Protein AF-H8ZW52-F1 (afdb_monomer_lite)

Sequence (91 aa):
NVGNEWAKGVLNDVENLTEARVDEVLNEFLRDFEKGCLEAKGWPRLLAAYTVSKAAMNGYTRILAKKNPAFRVNSVCPGYVRTDITIGQGF

Organism: NCBI:txid306401

InterPro domains:
  IPR002347 Short-chain dehydrogenase/reductase SDR [PF13561] (43-86)
  IPR002347 Short-chain dehydrogenase/reductase SDR [PR00081] (50-69)
  IPR002347 Short-chain dehydrogenase/reductase SDR [PR00081] (69-86)
  IPR036291 NAD(P)-binding domain superfamily [SSF51735] (41-89)

Radius of gyration: 14.79 Å; chains: 1; bounding box: 29×36×34 Å

Structure (mmCIF, N/CA/C/O backbone):
data_AF-H8ZW52-F1
#
_entry.id   AF-H8ZW52-F1
#
loop_
_atom_site.group_PDB
_atom_site.id
_atom_site.type_symbol
_atom_site.label_atom_id
_atom_site.label_alt_id
_atom_site.label_comp_id
_atom_site.label_asym_id
_atom_site.label_entity_id
_atom_site.label_seq_id
_atom_site.pdbx_PDB_ins_code
_atom_site.Cartn_x
_atom_site.Cartn_y
_atom_site.Cartn_z
_atom_site.occupancy
_atom_site.B_iso_or_equiv
_atom_site.auth_seq_id
_atom_site.auth_comp_id
_atom_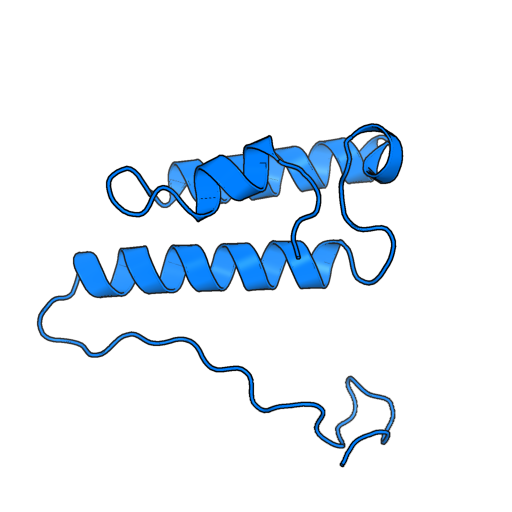site.auth_asym_id
_atom_site.auth_atom_id
_atom_site.pdbx_PDB_model_num
ATOM 1 N N . ASN A 1 1 ? 9.075 -1.883 1.219 1.00 70.12 1 ASN A N 1
ATOM 2 C CA . ASN A 1 1 ? 9.985 -1.519 0.113 1.00 70.12 1 ASN A CA 1
ATOM 3 C C . ASN A 1 1 ? 9.561 -0.224 -0.599 1.00 70.12 1 ASN A C 1
ATOM 5 O O . ASN A 1 1 ? 9.812 -0.081 -1.782 1.00 70.12 1 ASN A O 1
ATOM 9 N N . VAL A 1 2 ? 8.913 0.727 0.098 1.00 87.38 2 VAL A N 1
ATOM 10 C CA . VAL A 1 2 ? 8.311 1.931 -0.525 1.00 87.38 2 VAL A CA 1
ATOM 11 C C . VAL A 1 2 ? 9.357 2.943 -1.012 1.00 87.38 2 VAL A C 1
ATOM 13 O O . VAL A 1 2 ? 9.040 3.752 -1.870 1.00 87.38 2 VAL A O 1
ATOM 16 N N . GLY A 1 3 ? 10.602 2.880 -0.529 1.00 89.62 3 GLY A N 1
ATOM 17 C CA . GLY A 1 3 ? 11.704 3.752 -0.959 1.00 89.62 3 GLY A CA 1
ATOM 18 C C . GLY A 1 3 ? 11.591 5.189 -0.444 1.00 89.62 3 GLY A C 1
ATOM 19 O O . GLY A 1 3 ? 12.523 5.692 0.171 1.00 89.62 3 GLY A O 1
ATOM 20 N N . ASN A 1 4 ? 10.431 5.823 -0.625 1.00 97.12 4 ASN A N 1
ATOM 21 C CA . ASN A 1 4 ? 10.162 7.177 -0.171 1.00 97.12 4 ASN A CA 1
ATOM 22 C C . ASN A 1 4 ? 10.008 7.186 1.361 1.00 97.12 4 ASN A C 1
ATOM 24 O O . ASN A 1 4 ? 9.087 6.574 1.911 1.00 97.12 4 ASN A O 1
ATOM 28 N N . GLU A 1 5 ? 10.936 7.849 2.058 1.00 97.12 5 GLU A N 1
ATOM 29 C CA . GLU A 1 5 ? 11.014 7.804 3.524 1.00 97.12 5 GLU A CA 1
ATOM 30 C C . GLU A 1 5 ? 9.839 8.515 4.208 1.00 97.12 5 GLU A C 1
ATOM 32 O O . GLU A 1 5 ? 9.381 8.048 5.250 1.00 97.12 5 GLU A O 1
ATOM 37 N N . TRP A 1 6 ? 9.280 9.570 3.602 1.00 98.00 6 TRP A N 1
ATOM 38 C CA . TRP A 1 6 ? 8.058 10.202 4.111 1.00 98.00 6 TRP A CA 1
ATOM 39 C C . TRP A 1 6 ? 6.875 9.229 4.059 1.00 98.00 6 TRP A C 1
ATOM 41 O O . TRP A 1 6 ? 6.257 8.955 5.087 1.00 98.00 6 TRP A O 1
ATOM 51 N N . ALA A 1 7 ? 6.614 8.630 2.895 1.00 97.88 7 ALA A N 1
ATOM 52 C CA . ALA A 1 7 ? 5.526 7.674 2.711 1.00 97.88 7 ALA A CA 1
ATOM 53 C C . ALA A 1 7 ? 5.683 6.454 3.630 1.00 97.88 7 ALA A C 1
ATOM 55 O O . ALA A 1 7 ? 4.722 5.972 4.228 1.00 97.88 7 ALA A O 1
ATOM 56 N N . LYS A 1 8 ? 6.916 5.967 3.794 1.00 97.06 8 LYS A N 1
ATOM 57 C CA . LYS A 1 8 ? 7.247 4.888 4.730 1.00 97.06 8 LYS A CA 1
ATOM 58 C C . LYS A 1 8 ? 6.993 5.290 6.184 1.00 97.06 8 LYS A C 1
ATOM 60 O O . LYS A 1 8 ? 6.490 4.461 6.938 1.00 97.06 8 LYS A O 1
ATOM 65 N N . GLY A 1 9 ? 7.311 6.526 6.569 1.00 97.25 9 GLY A N 1
ATOM 66 C CA . GLY A 1 9 ? 6.988 7.079 7.884 1.00 97.25 9 GLY A CA 1
ATOM 67 C C . GLY A 1 9 ? 5.482 7.100 8.132 1.00 97.25 9 GLY A C 1
ATOM 68 O O . GLY A 1 9 ? 5.024 6.552 9.130 1.00 97.25 9 GLY A O 1
ATOM 69 N N . VAL A 1 10 ? 4.707 7.628 7.179 1.00 97.81 10 VAL A N 1
ATOM 70 C CA . VAL A 1 10 ? 3.238 7.672 7.260 1.00 97.8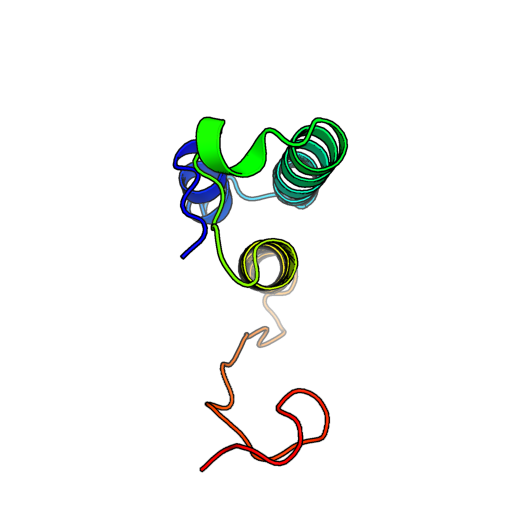1 10 VAL A CA 1
ATOM 71 C C . VAL A 1 10 ? 2.642 6.269 7.408 1.00 97.81 10 VAL A C 1
ATOM 73 O O . VAL A 1 10 ? 1.870 6.031 8.330 1.00 97.81 10 VAL A O 1
ATOM 76 N N . LEU A 1 11 ? 3.018 5.316 6.547 1.00 97.06 11 LEU A N 1
ATOM 77 C CA . LEU A 1 11 ? 2.423 3.970 6.530 1.00 97.06 11 LEU A CA 1
ATOM 78 C C . LEU A 1 11 ? 2.848 3.071 7.711 1.00 97.06 11 LEU A C 1
ATOM 80 O O . LEU A 1 11 ? 2.201 2.048 7.965 1.00 97.06 11 LEU A O 1
ATOM 84 N N . ASN A 1 12 ? 3.937 3.410 8.410 1.00 96.06 12 ASN A N 1
ATOM 85 C CA . ASN A 1 12 ? 4.416 2.683 9.593 1.00 96.06 12 ASN A CA 1
ATOM 86 C C . ASN A 1 12 ? 3.950 3.293 10.922 1.00 96.06 12 ASN A C 1
ATOM 88 O O . ASN A 1 12 ? 4.083 2.639 11.955 1.00 96.06 12 ASN A O 1
ATOM 92 N N . ASP A 1 13 ? 3.401 4.505 10.913 1.00 96.69 13 ASP A N 1
ATOM 93 C CA . ASP A 1 13 ? 2.875 5.189 12.095 1.00 96.69 13 ASP A CA 1
ATOM 94 C C . ASP A 1 13 ? 1.498 4.628 12.484 1.00 96.69 13 ASP A C 1
ATOM 96 O O . ASP A 1 13 ? 0.461 5.244 12.253 1.00 96.69 13 ASP A O 1
ATOM 100 N N . VAL A 1 14 ? 1.492 3.407 13.032 1.00 91.94 14 VAL A N 1
ATOM 101 C CA . VAL A 1 14 ? 0.275 2.626 13.325 1.00 91.94 14 VAL A CA 1
ATOM 102 C C . VAL A 1 14 ? -0.708 3.382 14.222 1.00 91.94 14 VAL A C 1
ATOM 104 O O . VAL A 1 14 ? -1.918 3.273 14.022 1.00 91.94 14 VAL A O 1
ATOM 107 N N . GLU A 1 15 ? -0.211 4.156 15.186 1.00 94.19 15 GLU A N 1
ATOM 108 C CA . GLU A 1 15 ? -1.062 4.858 16.149 1.00 94.19 15 GLU A CA 1
ATOM 109 C C . GLU A 1 15 ? -1.879 5.976 15.503 1.00 94.19 15 GLU A C 1
ATOM 111 O O . GLU A 1 15 ? -3.071 6.115 15.800 1.00 94.19 15 GLU A O 1
ATOM 116 N N . ASN A 1 16 ? -1.266 6.712 14.571 1.00 96.44 16 ASN A N 1
ATOM 117 C CA . ASN A 1 16 ? -1.876 7.857 13.898 1.00 96.44 16 ASN A CA 1
ATOM 118 C C . ASN A 1 16 ? -2.282 7.554 12.446 1.00 96.44 16 ASN A C 1
ATOM 120 O O . ASN A 1 16 ? -2.519 8.481 11.665 1.00 96.44 16 ASN A O 1
ATOM 124 N N . LEU A 1 17 ? -2.317 6.280 12.047 1.00 97.81 17 LEU A N 1
ATOM 125 C CA . LEU A 1 17 ? -2.677 5.884 10.691 1.00 97.81 17 LEU A CA 1
ATOM 126 C C . LEU A 1 17 ? -4.189 6.030 10.473 1.00 97.81 17 LEU A C 1
ATOM 128 O O . LEU A 1 17 ? -5.002 5.479 11.216 1.00 97.81 17 LEU A O 1
ATOM 132 N N . THR A 1 18 ? -4.572 6.744 9.416 1.00 98.31 18 THR A N 1
ATOM 133 C CA . THR A 1 18 ? -5.968 6.953 9.006 1.00 98.31 18 THR A CA 1
ATOM 134 C C . THR A 1 18 ? -6.117 6.732 7.505 1.00 98.31 18 THR A C 1
ATOM 136 O O . THR A 1 18 ? -5.129 6.750 6.772 1.00 98.31 18 THR A O 1
ATOM 139 N N . GLU A 1 19 ? -7.351 6.534 7.035 1.00 98.31 19 GLU A N 1
ATOM 140 C CA . GLU A 1 19 ? -7.635 6.354 5.601 1.00 98.31 19 GLU A CA 1
ATOM 141 C C . GLU A 1 19 ? -7.160 7.570 4.798 1.00 98.31 19 GLU A C 1
ATOM 143 O O . GLU A 1 19 ? -6.424 7.410 3.834 1.00 98.31 19 GLU A O 1
ATOM 148 N N . ALA A 1 20 ? -7.429 8.781 5.295 1.00 98.56 20 ALA A N 1
ATOM 149 C CA . ALA A 1 20 ? -6.980 10.022 4.668 1.00 98.56 20 ALA A CA 1
ATOM 150 C C . ALA A 1 20 ? -5.448 10.119 4.528 1.00 98.56 20 ALA A C 1
ATOM 152 O O . ALA A 1 20 ? -4.961 10.611 3.516 1.00 98.56 20 ALA A O 1
ATOM 153 N N . ARG A 1 21 ? -4.673 9.627 5.507 1.00 98.31 21 ARG A N 1
ATOM 154 C CA . ARG A 1 21 ? -3.200 9.599 5.410 1.00 98.31 21 ARG A CA 1
ATOM 155 C C . ARG A 1 21 ? -2.701 8.551 4.415 1.00 98.31 21 ARG A C 1
ATOM 157 O O . ARG A 1 21 ? -1.664 8.748 3.789 1.00 98.31 21 ARG A O 1
ATOM 164 N N . VAL A 1 22 ? -3.420 7.439 4.258 1.00 98.50 2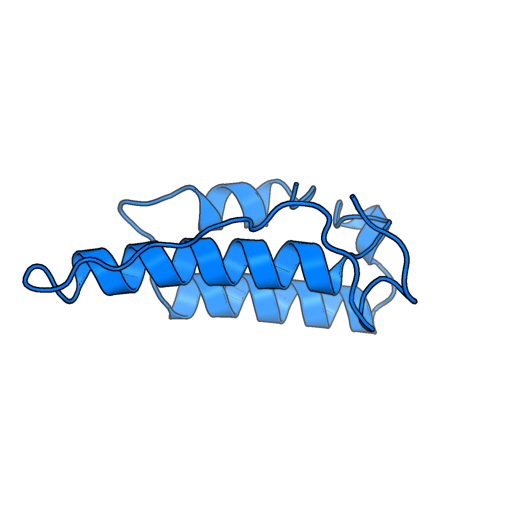2 VAL A N 1
ATOM 165 C CA . VAL A 1 22 ? -3.125 6.457 3.202 1.00 98.50 22 VAL A CA 1
ATOM 166 C C . VAL A 1 22 ? -3.414 7.066 1.827 1.00 98.50 22 VAL A C 1
ATOM 168 O O . VAL A 1 22 ? -2.573 6.961 0.934 1.00 98.50 22 VAL A O 1
ATOM 171 N N . ASP A 1 23 ? -4.543 7.758 1.677 1.00 98.69 23 ASP A N 1
ATOM 172 C CA . ASP A 1 23 ? -4.908 8.455 0.441 1.00 98.69 23 ASP A CA 1
ATOM 173 C C . ASP A 1 23 ? -3.920 9.575 0.103 1.00 98.69 23 ASP A C 1
ATOM 175 O O . ASP A 1 23 ? -3.560 9.746 -1.058 1.00 98.69 23 ASP A O 1
ATOM 179 N N . GLU A 1 24 ? -3.417 10.306 1.099 1.00 98.56 24 GLU A N 1
ATOM 180 C CA . GLU A 1 24 ? -2.371 11.318 0.916 1.00 98.56 24 GLU A CA 1
ATOM 181 C C . GLU A 1 24 ? -1.113 10.717 0.273 1.00 98.56 24 GLU A C 1
ATOM 183 O O . GLU A 1 24 ? -0.602 11.253 -0.710 1.00 98.56 24 GLU A O 1
ATOM 188 N N . VAL A 1 25 ? -0.653 9.561 0.763 1.00 98.44 25 VAL A N 1
ATOM 189 C CA . VAL A 1 25 ? 0.499 8.847 0.189 1.00 98.44 25 VAL A CA 1
ATOM 190 C C . VAL A 1 25 ? 0.229 8.411 -1.252 1.00 98.44 25 VAL A C 1
ATOM 192 O O . VAL A 1 25 ? 1.109 8.542 -2.105 1.00 98.44 25 VAL A O 1
ATOM 195 N N . LEU A 1 26 ? -0.970 7.898 -1.536 1.00 98.56 26 LEU A N 1
ATOM 196 C CA . LEU A 1 26 ? -1.353 7.462 -2.881 1.00 98.56 26 LEU A CA 1
ATOM 197 C C . LEU A 1 26 ? -1.439 8.640 -3.859 1.00 98.56 26 LEU A C 1
ATOM 199 O O . LEU A 1 26 ? -0.909 8.553 -4.965 1.00 98.56 26 LEU A O 1
ATOM 203 N N . ASN A 1 27 ? -2.048 9.747 -3.443 1.00 98.69 27 ASN A N 1
ATOM 204 C CA . ASN A 1 27 ? -2.180 10.953 -4.255 1.00 98.69 27 ASN A CA 1
ATOM 205 C C . ASN A 1 27 ? -0.820 11.604 -4.528 1.00 98.69 27 ASN A C 1
ATOM 207 O O . ASN A 1 27 ? -0.558 12.022 -5.656 1.00 98.69 27 ASN A O 1
ATOM 211 N N . GLU A 1 28 ? 0.069 11.649 -3.534 1.00 98.56 28 GLU A N 1
ATOM 212 C CA . GLU A 1 28 ? 1.432 12.153 -3.721 1.00 98.56 28 GLU A CA 1
ATOM 213 C C . GLU A 1 28 ? 2.215 11.281 -4.709 1.00 98.56 28 GLU A C 1
ATOM 215 O O . GLU A 1 28 ? 2.853 11.806 -5.623 1.00 98.56 28 GLU A O 1
ATOM 220 N N . PHE A 1 29 ? 2.110 9.953 -4.582 1.00 98.38 29 PHE A N 1
ATOM 221 C CA . PHE A 1 29 ? 2.715 9.023 -5.534 1.00 98.38 29 PHE A CA 1
ATOM 222 C C . PHE A 1 29 ? 2.203 9.251 -6.962 1.00 98.38 29 PHE A C 1
ATOM 224 O O . PHE A 1 29 ? 3.011 9.337 -7.884 1.00 98.38 29 PHE A O 1
ATOM 231 N N . LEU A 1 30 ? 0.884 9.365 -7.157 1.00 98.44 30 LEU A N 1
ATOM 232 C CA . LEU A 1 30 ? 0.289 9.600 -8.478 1.00 98.44 30 LEU A CA 1
ATOM 233 C C . LEU A 1 30 ? 0.746 10.936 -9.072 1.00 98.44 30 LEU A C 1
ATOM 235 O O . LEU A 1 30 ? 1.130 10.992 -10.237 1.00 98.44 30 LEU A O 1
ATOM 239 N N . ARG A 1 31 ? 0.804 11.991 -8.256 1.00 98.50 31 ARG A N 1
ATOM 240 C CA . ARG A 1 31 ? 1.299 13.305 -8.675 1.00 98.50 31 ARG A CA 1
ATOM 241 C C . ARG A 1 31 ? 2.761 13.260 -9.119 1.00 98.50 31 ARG A C 1
ATOM 243 O O . ARG A 1 31 ? 3.119 13.879 -10.120 1.00 98.50 31 ARG A O 1
ATOM 250 N N . ASP A 1 32 ? 3.614 12.567 -8.372 1.00 98.12 32 ASP A N 1
ATOM 251 C CA . ASP A 1 32 ? 5.027 12.412 -8.725 1.00 98.12 32 ASP A CA 1
ATOM 252 C C . ASP A 1 32 ? 5.217 11.477 -9.935 1.00 98.12 32 ASP A C 1
ATOM 254 O O . ASP A 1 32 ? 6.137 11.675 -10.734 1.00 98.12 32 ASP A O 1
ATOM 258 N N . PHE A 1 33 ? 4.326 10.495 -10.113 1.00 96.75 33 PHE A N 1
ATOM 259 C CA . PHE A 1 33 ? 4.275 9.630 -11.293 1.00 96.75 33 PHE A CA 1
ATOM 260 C C . PHE A 1 33 ? 3.943 10.431 -12.556 1.00 96.75 33 PHE A C 1
ATOM 262 O O . PHE A 1 33 ? 4.688 10.362 -13.532 1.00 96.75 33 PHE A O 1
ATOM 269 N N . GLU A 1 34 ? 2.884 11.242 -12.526 1.00 97.31 34 GLU A N 1
ATOM 270 C CA . GLU A 1 34 ? 2.470 12.106 -13.643 1.00 97.31 34 GLU A CA 1
ATOM 271 C C . GLU A 1 34 ? 3.548 13.126 -14.025 1.00 97.31 34 GLU A C 1
ATOM 273 O O . GLU A 1 34 ? 3.734 13.437 -15.201 1.00 97.31 34 GLU A O 1
ATOM 278 N N . LYS A 1 35 ? 4.307 13.618 -13.040 1.00 97.50 35 LYS A N 1
ATOM 279 C CA . LYS A 1 35 ? 5.439 14.532 -13.254 1.00 97.50 35 LYS A CA 1
ATOM 280 C C . LYS A 1 35 ? 6.723 13.832 -13.706 1.00 97.50 35 LYS A C 1
ATOM 282 O O . LYS A 1 35 ? 7.720 14.512 -13.945 1.00 97.50 35 LYS A O 1
ATOM 287 N N . GLY A 1 36 ? 6.737 12.500 -13.785 1.00 96.19 36 GLY A N 1
ATOM 288 C CA . GLY A 1 36 ? 7.913 11.720 -14.172 1.00 96.19 36 GLY A CA 1
ATOM 289 C C . GLY A 1 36 ? 9.083 11.820 -13.186 1.00 96.19 36 GLY A C 1
ATOM 290 O O . GLY A 1 36 ? 10.227 11.605 -13.576 1.00 96.19 36 GLY A O 1
ATOM 291 N N . CYS A 1 37 ? 8.833 12.159 -11.917 1.00 96.00 37 CYS A N 1
ATOM 292 C CA . CYS A 1 37 ? 9.882 12.455 -10.935 1.00 96.00 37 CYS A CA 1
ATOM 293 C C . CYS A 1 37 ? 10.028 11.394 -9.834 1.00 96.00 37 CYS A C 1
ATOM 295 O O . CYS A 1 37 ? 10.627 11.668 -8.793 1.00 96.00 37 CYS A O 1
ATOM 297 N N . LEU A 1 38 ? 9.536 10.171 -10.072 1.00 96.06 38 LEU A N 1
ATOM 298 C CA . LEU A 1 38 ? 9.534 9.091 -9.084 1.00 96.06 38 LEU A CA 1
ATOM 299 C C . LEU A 1 38 ? 10.903 8.844 -8.432 1.00 96.06 38 LEU A C 1
ATOM 301 O O . LEU A 1 38 ? 11.020 8.873 -7.208 1.00 96.06 38 LEU A O 1
ATOM 305 N N . GLU A 1 39 ? 11.940 8.626 -9.242 1.00 94.56 39 GLU A N 1
ATOM 306 C CA . GLU A 1 39 ? 13.285 8.313 -8.747 1.00 94.56 39 GLU A CA 1
ATOM 307 C C . GLU A 1 39 ? 13.886 9.476 -7.949 1.00 94.56 39 GLU A C 1
ATOM 309 O O . GLU A 1 39 ? 14.414 9.268 -6.858 1.00 94.56 39 GLU A O 1
ATOM 314 N N . ALA A 1 40 ? 13.739 10.706 -8.450 1.00 96.38 40 ALA A N 1
ATOM 315 C CA . ALA A 1 40 ? 14.212 11.914 -7.772 1.00 96.38 40 ALA A CA 1
ATOM 316 C C . ALA A 1 40 ? 13.521 12.132 -6.414 1.00 96.38 40 ALA A C 1
ATOM 318 O O . ALA A 1 40 ? 14.102 12.703 -5.495 1.00 96.38 40 ALA A O 1
ATOM 319 N N . LYS A 1 41 ? 12.282 11.651 -6.283 1.00 97.12 41 LYS A N 1
ATOM 320 C CA . LYS A 1 41 ? 11.470 11.681 -5.062 1.00 97.12 41 LYS A CA 1
ATOM 321 C C . LYS A 1 41 ? 11.641 10.432 -4.191 1.00 97.12 41 LYS A C 1
ATOM 323 O O . LYS A 1 41 ? 10.942 10.277 -3.192 1.00 97.12 41 LYS A O 1
ATOM 328 N N . GLY A 1 42 ? 12.564 9.540 -4.546 1.00 97.00 42 GLY A N 1
ATOM 329 C CA . GLY A 1 42 ? 12.885 8.341 -3.774 1.00 97.00 42 GLY A CA 1
ATOM 330 C C . GLY A 1 42 ? 11.850 7.218 -3.872 1.00 97.00 42 GLY A C 1
ATOM 331 O O . GLY A 1 42 ? 11.928 6.263 -3.105 1.00 97.00 42 GLY A O 1
ATOM 332 N N . TRP A 1 43 ? 10.885 7.289 -4.790 1.00 97.62 43 TRP A N 1
ATOM 333 C CA . TRP A 1 43 ? 9.944 6.192 -5.028 1.00 97.62 43 TRP A CA 1
ATOM 334 C C . TRP A 1 43 ? 10.646 4.969 -5.653 1.00 97.62 43 TRP A C 1
ATOM 336 O O . TRP A 1 43 ? 11.738 5.095 -6.219 1.00 97.62 43 TRP A O 1
ATOM 346 N N . PRO A 1 44 ? 10.055 3.758 -5.578 1.00 94.62 44 PRO A N 1
ATOM 347 C CA . PRO A 1 44 ? 10.691 2.552 -6.097 1.00 94.62 44 PRO A CA 1
ATOM 348 C C . PRO A 1 44 ? 10.875 2.627 -7.615 1.00 94.62 44 PRO A C 1
ATOM 350 O O . PRO A 1 44 ? 9.987 3.087 -8.327 1.00 94.62 44 PRO A O 1
ATOM 353 N N . ARG A 1 45 ? 12.004 2.120 -8.125 1.00 89.62 45 ARG A N 1
ATOM 354 C CA . ARG A 1 45 ? 12.295 2.107 -9.573 1.00 89.62 45 ARG A CA 1
ATOM 355 C C . ARG A 1 45 ? 11.527 1.024 -10.329 1.00 89.62 45 ARG A C 1
ATOM 357 O O . ARG A 1 45 ? 11.066 1.243 -11.440 1.00 89.62 45 ARG A O 1
ATOM 364 N N . LEU A 1 46 ? 11.403 -0.156 -9.725 1.00 91.62 46 LEU A N 1
ATOM 365 C CA . LEU A 1 46 ? 10.731 -1.313 -10.311 1.00 91.62 46 LEU A CA 1
ATOM 366 C C . LEU A 1 46 ? 9.410 -1.553 -9.596 1.00 91.62 46 LEU A C 1
ATOM 368 O O . LEU A 1 46 ? 9.350 -1.493 -8.368 1.00 91.62 46 LEU A O 1
ATOM 372 N N . LEU A 1 47 ? 8.363 -1.854 -10.371 1.00 94.31 47 LEU A N 1
ATOM 373 C CA . LEU A 1 47 ? 7.035 -2.179 -9.844 1.00 94.31 47 LEU A CA 1
ATOM 374 C C . LEU A 1 47 ? 6.527 -1.113 -8.850 1.00 94.31 47 LEU A C 1
ATOM 376 O O . LEU A 1 47 ? 5.949 -1.449 -7.816 1.00 94.31 47 LEU A O 1
ATOM 380 N N . ALA A 1 48 ? 6.773 0.171 -9.142 1.00 96.50 48 ALA A N 1
ATOM 381 C CA . ALA A 1 48 ? 6.531 1.284 -8.222 1.00 96.50 48 ALA A CA 1
ATOM 382 C C . ALA A 1 48 ? 5.077 1.325 -7.731 1.00 96.50 48 ALA A C 1
ATOM 384 O O . ALA A 1 48 ? 4.820 1.219 -6.532 1.00 96.50 48 ALA A O 1
ATOM 385 N N . ALA A 1 49 ? 4.126 1.359 -8.669 1.00 97.12 49 ALA A N 1
ATOM 386 C CA . ALA A 1 49 ? 2.698 1.384 -8.363 1.00 97.12 49 ALA A CA 1
ATOM 387 C C . ALA A 1 49 ? 2.243 0.129 -7.598 1.00 97.12 49 ALA A C 1
ATOM 389 O O . ALA A 1 49 ? 1.490 0.220 -6.628 1.00 97.12 49 ALA A O 1
ATOM 390 N N . TYR A 1 50 ? 2.745 -1.054 -7.972 1.00 97.31 50 TYR A N 1
ATOM 391 C CA . TYR A 1 50 ? 2.445 -2.295 -7.252 1.00 97.31 50 TYR A CA 1
ATOM 392 C C . TYR A 1 50 ? 2.970 -2.254 -5.808 1.00 97.31 50 TYR A C 1
ATOM 394 O O . TYR A 1 50 ? 2.262 -2.591 -4.864 1.00 97.31 50 TYR A O 1
ATOM 402 N N . THR A 1 51 ? 4.198 -1.779 -5.615 1.00 97.44 51 THR A N 1
ATOM 403 C CA . THR A 1 51 ? 4.834 -1.688 -4.297 1.00 97.44 51 THR A CA 1
ATOM 404 C C . THR A 1 51 ? 4.099 -0.711 -3.384 1.00 97.44 51 THR A C 1
ATOM 406 O O . THR A 1 51 ? 3.830 -1.038 -2.226 1.00 97.44 51 THR A O 1
ATOM 409 N N . VAL A 1 52 ? 3.750 0.471 -3.899 1.00 98.00 52 VAL A N 1
ATOM 410 C CA . VAL A 1 52 ? 3.031 1.503 -3.140 1.00 98.00 52 VAL A CA 1
ATOM 411 C C . VAL A 1 52 ? 1.603 1.048 -2.833 1.00 98.00 52 VAL A C 1
ATOM 413 O O . VAL A 1 52 ? 1.186 1.125 -1.681 1.00 98.00 52 VAL A O 1
ATOM 416 N N . SER A 1 53 ? 0.882 0.469 -3.801 1.00 98.25 53 SER A N 1
ATOM 417 C CA . SER A 1 53 ? -0.484 -0.034 -3.575 1.00 98.25 53 SER A CA 1
ATOM 418 C C . SER A 1 53 ? -0.546 -1.171 -2.548 1.00 98.25 53 SER A C 1
ATOM 420 O O . SER A 1 53 ? -1.426 -1.168 -1.687 1.00 98.25 53 SER A O 1
ATOM 422 N N . LYS A 1 54 ? 0.401 -2.121 -2.562 1.00 98.19 54 LYS A N 1
ATOM 423 C CA . LYS A 1 54 ? 0.461 -3.186 -1.543 1.00 98.19 54 LYS A CA 1
ATOM 424 C C . LYS A 1 54 ? 0.883 -2.661 -0.170 1.00 98.19 54 LYS A C 1
ATOM 426 O O . LYS A 1 54 ? 0.378 -3.144 0.840 1.00 98.19 54 LYS A O 1
ATOM 431 N N . ALA A 1 55 ? 1.750 -1.651 -0.104 1.00 97.94 55 ALA A N 1
ATOM 432 C CA . ALA A 1 55 ? 2.075 -0.997 1.162 1.00 97.94 55 ALA A CA 1
ATOM 433 C C . ALA A 1 55 ? 0.867 -0.240 1.746 1.00 97.94 55 ALA A C 1
ATOM 435 O O . ALA A 1 55 ? 0.588 -0.373 2.939 1.00 97.94 55 ALA A O 1
ATOM 436 N N . ALA A 1 56 ? 0.115 0.476 0.906 1.00 98.25 56 ALA A N 1
ATOM 437 C CA . ALA A 1 56 ? -1.129 1.143 1.280 1.00 98.25 56 ALA A CA 1
ATOM 438 C C . ALA A 1 56 ? -2.196 0.141 1.754 1.00 98.25 56 ALA A C 1
ATOM 440 O O . ALA A 1 56 ? -2.772 0.327 2.822 1.00 98.25 56 ALA A O 1
ATOM 441 N N . MET A 1 57 ? -2.387 -0.974 1.036 1.00 98.38 57 MET A N 1
ATOM 442 C CA . MET A 1 57 ? -3.274 -2.074 1.445 1.00 98.38 57 MET A CA 1
ATOM 443 C C . MET A 1 57 ? -2.910 -2.624 2.832 1.00 98.38 57 MET A C 1
ATOM 445 O O . MET A 1 57 ? -3.796 -2.861 3.654 1.00 98.38 57 MET A O 1
ATOM 449 N N . ASN A 1 58 ?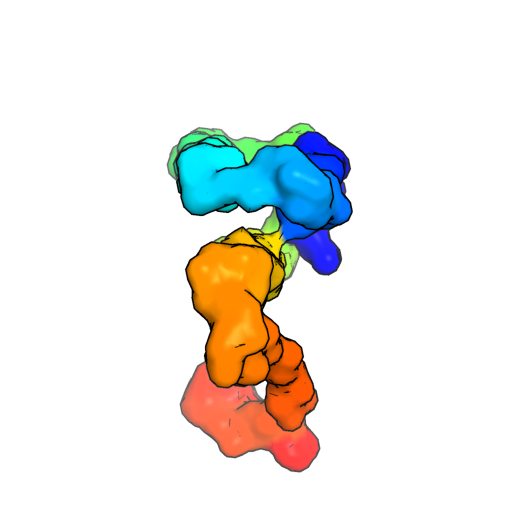 -1.618 -2.810 3.123 1.00 98.12 58 ASN A N 1
ATOM 450 C CA . ASN A 1 58 ? -1.169 -3.265 4.441 1.00 98.12 58 ASN A CA 1
ATOM 451 C C . ASN A 1 58 ? -1.477 -2.229 5.534 1.00 98.12 58 ASN A C 1
ATOM 453 O O . ASN A 1 58 ? -1.903 -2.602 6.627 1.00 98.12 58 ASN A O 1
ATOM 457 N N . GLY A 1 59 ? -1.305 -0.936 5.244 1.00 97.75 59 GLY A N 1
ATOM 458 C CA . GLY A 1 59 ? -1.735 0.146 6.133 1.00 97.75 59 GLY A CA 1
ATOM 459 C C . GLY A 1 59 ? -3.247 0.117 6.387 1.00 97.75 59 GLY A C 1
ATOM 460 O O . GLY A 1 59 ? -3.688 0.107 7.535 1.00 97.75 59 GLY A O 1
ATOM 461 N N . TYR A 1 60 ? -4.040 -0.011 5.325 1.00 98.25 60 TYR A N 1
ATOM 462 C CA . TYR A 1 60 ? -5.499 -0.100 5.396 1.00 98.25 60 TYR A CA 1
ATOM 463 C C . TYR A 1 60 ? -5.989 -1.324 6.178 1.00 98.25 60 TYR A C 1
ATOM 465 O O . TYR A 1 60 ? -6.913 -1.229 6.983 1.00 98.25 60 TYR A O 1
ATOM 473 N N . THR A 1 61 ? -5.303 -2.458 6.037 1.00 98.44 61 THR A N 1
ATOM 474 C CA . THR A 1 61 ? -5.557 -3.669 6.833 1.00 98.44 61 THR A CA 1
ATOM 475 C C . THR A 1 61 ? -5.470 -3.373 8.336 1.00 98.44 61 THR A C 1
ATOM 477 O O . THR A 1 61 ? -6.343 -3.793 9.094 1.00 98.44 61 THR A O 1
ATOM 480 N N . ARG A 1 62 ? -4.458 -2.609 8.777 1.00 97.81 62 ARG A N 1
ATOM 481 C CA . ARG A 1 62 ? -4.291 -2.222 10.192 1.00 97.81 62 ARG A CA 1
ATOM 482 C C . ARG A 1 62 ? -5.399 -1.281 10.661 1.00 97.81 62 ARG A C 1
ATOM 484 O O . ARG A 1 62 ? -5.916 -1.463 11.762 1.00 97.81 62 ARG A O 1
ATOM 491 N N . ILE A 1 63 ? -5.799 -0.323 9.818 1.00 98.19 63 ILE A N 1
ATOM 492 C CA . ILE A 1 63 ? -6.937 0.568 10.096 1.00 98.19 63 ILE A CA 1
ATOM 493 C C . ILE A 1 63 ? -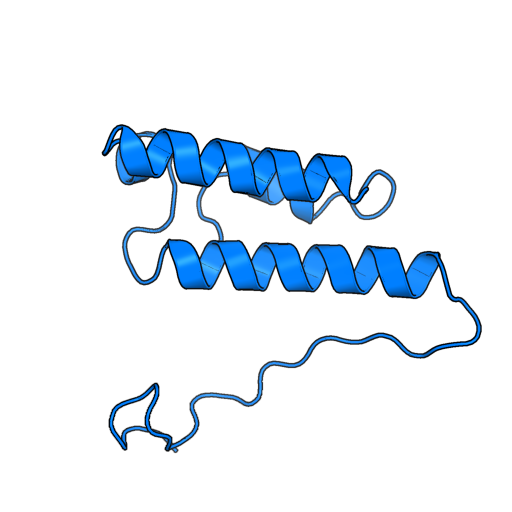8.205 -0.261 10.326 1.00 98.19 63 ILE A C 1
ATOM 495 O O . ILE A 1 63 ? -8.888 -0.083 11.336 1.00 98.19 63 ILE A O 1
ATOM 499 N N . LEU A 1 64 ? -8.508 -1.194 9.421 1.00 98.12 64 LEU A N 1
ATOM 500 C CA . LEU A 1 64 ? -9.696 -2.037 9.521 1.00 98.12 64 LEU A CA 1
ATOM 501 C C . LEU A 1 64 ? -9.668 -2.955 10.745 1.00 98.12 64 LEU A C 1
ATOM 503 O O . LEU A 1 64 ? -10.705 -3.104 11.392 1.00 98.12 64 LEU A O 1
ATOM 507 N N . ALA A 1 65 ? -8.509 -3.522 11.090 1.00 97.69 65 ALA A N 1
ATOM 508 C CA . ALA A 1 65 ? -8.348 -4.327 12.300 1.00 97.69 65 ALA A CA 1
ATOM 509 C C . ALA A 1 65 ? -8.666 -3.515 13.571 1.00 97.69 65 ALA A C 1
ATOM 511 O O . ALA A 1 65 ? -9.388 -3.996 14.440 1.00 97.69 65 ALA A O 1
ATOM 512 N N . LYS A 1 66 ? -8.195 -2.259 13.656 1.00 96.31 66 LYS A N 1
ATOM 513 C CA . LYS A 1 66 ? -8.474 -1.354 14.790 1.00 96.31 66 LYS A CA 1
ATOM 514 C C . LYS A 1 66 ? -9.944 -0.925 14.847 1.00 96.31 66 LYS A C 1
ATOM 516 O O . LYS A 1 66 ? -10.517 -0.864 15.930 1.00 96.31 66 LYS A O 1
ATOM 521 N N . LYS A 1 67 ? -10.563 -0.644 13.694 1.00 97.31 67 LYS A N 1
ATOM 522 C CA . LYS A 1 67 ? -11.981 -0.250 13.603 1.00 97.31 67 LYS A CA 1
ATOM 523 C C . LYS A 1 67 ? -12.948 -1.388 13.952 1.00 97.31 67 LYS A C 1
ATOM 525 O O . LYS A 1 67 ? -14.049 -1.113 14.415 1.00 97.31 67 LYS A O 1
ATOM 530 N N . ASN A 1 68 ? -12.556 -2.643 13.728 1.00 97.38 68 ASN A N 1
ATOM 531 C CA . ASN A 1 68 ? -13.439 -3.803 13.844 1.00 97.38 68 ASN A CA 1
ATOM 532 C C . ASN A 1 68 ? -12.844 -4.862 14.790 1.00 97.38 68 ASN A C 1
ATOM 534 O O . ASN A 1 68 ? -12.453 -5.932 14.323 1.00 97.38 68 ASN A O 1
ATOM 538 N N . PRO A 1 69 ? -12.803 -4.626 16.116 1.00 96.75 69 PRO A N 1
ATOM 539 C CA . PRO A 1 69 ? -12.135 -5.526 17.065 1.00 96.75 69 PRO A CA 1
ATOM 540 C C . PRO A 1 69 ? -12.742 -6.939 17.134 1.00 96.75 69 PRO A C 1
ATOM 542 O O . PRO A 1 69 ? -12.083 -7.870 17.588 1.00 96.75 69 PRO A O 1
ATOM 545 N N . ALA A 1 70 ? -13.982 -7.125 16.669 1.00 98.44 70 ALA A N 1
ATOM 546 C CA . ALA A 1 70 ? -14.615 -8.442 16.557 1.00 98.44 70 ALA A CA 1
ATOM 547 C C . ALA A 1 70 ? -14.090 -9.281 15.372 1.00 98.44 70 ALA A C 1
ATOM 549 O O . ALA A 1 70 ? -14.299 -10.493 15.333 1.00 98.44 70 ALA A O 1
ATOM 550 N N . PHE A 1 71 ? -13.421 -8.655 14.400 1.00 98.31 71 PHE A N 1
ATOM 551 C CA . PHE A 1 71 ? -12.947 -9.293 13.176 1.00 98.31 71 PHE A CA 1
ATOM 552 C C . PHE A 1 71 ? -11.430 -9.483 13.204 1.00 98.31 71 PHE A C 1
ATOM 554 O O . PHE A 1 71 ? -10.673 -8.643 13.685 1.00 98.31 71 PHE A O 1
ATOM 561 N N . ARG A 1 72 ? -10.962 -10.581 12.606 1.00 98.25 72 ARG A N 1
ATOM 562 C CA . ARG A 1 72 ? -9.535 -10.808 12.346 1.00 98.25 72 ARG A CA 1
ATOM 563 C C . ARG A 1 72 ? -9.193 -10.316 10.945 1.00 98.25 72 ARG A C 1
ATOM 565 O O . ARG A 1 72 ? -9.355 -11.055 9.979 1.00 98.25 72 ARG A O 1
ATOM 572 N N . VAL A 1 73 ? -8.710 -9.082 10.837 1.00 98.44 73 VAL A N 1
ATOM 573 C CA . VAL A 1 73 ? -8.324 -8.482 9.551 1.00 98.44 73 VAL A CA 1
ATOM 574 C C . VAL A 1 73 ? -6.809 -8.570 9.379 1.00 98.44 73 VAL A C 1
ATOM 576 O O . VAL A 1 73 ? -6.060 -8.020 10.179 1.00 98.44 73 VAL A O 1
ATOM 579 N N . ASN A 1 74 ? -6.355 -9.289 8.350 1.00 98.31 74 ASN A N 1
ATOM 580 C CA . ASN A 1 74 ? -4.939 -9.574 8.111 1.00 98.31 74 ASN A CA 1
ATOM 581 C C . ASN A 1 74 ? -4.592 -9.419 6.627 1.00 98.31 74 ASN A C 1
ATOM 583 O O . ASN A 1 74 ? -5.458 -9.519 5.761 1.00 98.31 74 ASN A O 1
ATOM 587 N N . SER A 1 75 ? -3.306 -9.218 6.345 1.00 97.94 75 SER A N 1
ATOM 588 C CA . SER A 1 75 ? -2.735 -9.238 4.996 1.00 97.94 75 SER A CA 1
ATOM 589 C C . SER A 1 75 ? -1.699 -10.354 4.912 1.00 97.94 75 SER A C 1
ATOM 591 O O . SER A 1 75 ? -1.056 -10.693 5.906 1.00 97.94 75 SER A O 1
ATOM 593 N N . VAL A 1 76 ? -1.558 -10.956 3.732 1.00 98.19 76 VAL A N 1
ATOM 594 C CA . VAL A 1 76 ? -0.654 -12.087 3.510 1.00 98.19 76 VAL A CA 1
ATOM 595 C C . VAL A 1 76 ? 0.052 -11.944 2.168 1.00 98.19 76 VAL A C 1
ATOM 597 O O . VAL A 1 76 ? -0.532 -11.488 1.185 1.00 98.19 76 VAL A O 1
ATOM 600 N N . CYS A 1 77 ? 1.323 -12.339 2.132 1.00 97.19 77 CYS A N 1
ATOM 601 C CA . CYS A 1 77 ? 2.056 -12.539 0.893 1.00 97.19 77 CYS A CA 1
ATOM 602 C C . CYS A 1 77 ? 1.990 -14.032 0.543 1.00 97.19 77 CYS A C 1
ATOM 604 O O . CYS A 1 77 ? 2.517 -14.833 1.315 1.00 97.19 77 CYS A O 1
ATOM 606 N N . PRO A 1 78 ? 1.374 -14.425 -0.586 1.00 97.19 78 PRO A N 1
ATOM 607 C CA . PRO A 1 78 ? 1.265 -15.833 -0.974 1.00 97.19 78 PRO A CA 1
ATOM 608 C C . PRO A 1 78 ? 2.588 -16.419 -1.500 1.00 97.19 78 PRO A C 1
ATOM 610 O O . PRO A 1 78 ? 2.638 -17.590 -1.856 1.00 97.19 78 PRO A O 1
ATOM 613 N N . GLY A 1 79 ? 3.654 -15.616 -1.570 1.00 97.00 79 GLY A N 1
ATOM 614 C CA . GLY A 1 79 ? 4.905 -15.977 -2.228 1.00 97.00 79 GLY A CA 1
ATOM 615 C C . GLY A 1 79 ? 4.893 -15.664 -3.726 1.00 97.00 79 GLY A C 1
ATOM 616 O O . GLY A 1 79 ? 4.019 -14.956 -4.230 1.00 97.00 79 GLY A O 1
ATOM 617 N N . TYR A 1 80 ? 5.905 -16.163 -4.433 1.00 97.12 80 TYR A N 1
ATOM 618 C CA . TYR A 1 80 ? 6.039 -16.015 -5.880 1.00 97.12 80 TYR A CA 1
ATOM 619 C C . TYR A 1 80 ? 5.354 -17.190 -6.588 1.00 97.12 80 TYR A C 1
ATOM 621 O O . TYR A 1 80 ? 5.950 -18.250 -6.756 1.00 97.12 80 TYR A O 1
ATOM 629 N N . VAL A 1 81 ? 4.081 -17.004 -6.943 1.00 97.56 81 VAL A N 1
ATOM 630 C CA . VAL A 1 81 ? 3.182 -18.073 -7.409 1.00 97.56 81 VAL A CA 1
ATOM 631 C C . VAL A 1 81 ? 3.041 -18.060 -8.931 1.00 97.56 81 VAL A C 1
ATOM 633 O O . VAL A 1 81 ? 2.867 -16.993 -9.524 1.00 97.56 81 VAL A O 1
ATOM 636 N N . ARG A 1 82 ? 3.039 -19.245 -9.558 1.00 98.00 82 ARG A N 1
ATOM 637 C CA . ARG A 1 82 ? 2.776 -19.423 -10.997 1.00 98.00 82 ARG A CA 1
ATOM 638 C C . ARG A 1 82 ? 1.337 -19.038 -11.354 1.00 98.00 82 ARG A C 1
ATOM 640 O O . ARG A 1 82 ? 0.403 -19.794 -11.105 1.00 98.00 82 ARG A O 1
ATOM 647 N N . THR A 1 83 ? 1.168 -17.868 -11.964 1.00 97.75 83 THR A N 1
ATOM 648 C CA . THR A 1 83 ? -0.126 -17.328 -12.413 1.00 97.75 83 THR A CA 1
ATOM 649 C C . THR A 1 83 ? 0.066 -16.453 -13.659 1.00 97.75 83 THR A C 1
ATOM 651 O O . THR A 1 83 ? 1.195 -16.224 -14.099 1.00 97.75 83 THR A O 1
ATOM 654 N N . ASP A 1 84 ? -1.017 -15.914 -14.219 1.00 98.31 84 ASP A N 1
ATOM 655 C CA . ASP A 1 84 ? -0.936 -14.999 -15.366 1.00 98.31 84 ASP A CA 1
ATOM 656 C C . ASP A 1 84 ? -0.202 -13.688 -15.030 1.00 98.31 84 ASP A C 1
ATOM 658 O O . ASP A 1 84 ? 0.519 -13.161 -15.875 1.00 98.31 84 ASP A O 1
ATOM 662 N N . ILE A 1 85 ? -0.290 -13.186 -13.784 1.00 96.88 85 ILE A N 1
ATOM 663 C CA . ILE A 1 85 ? 0.406 -11.947 -13.365 1.00 96.88 85 ILE A CA 1
ATOM 664 C C . ILE A 1 85 ? 1.932 -12.087 -13.443 1.00 96.88 85 ILE A C 1
ATOM 666 O O . ILE A 1 85 ? 2.649 -11.104 -13.619 1.00 96.88 85 ILE A O 1
ATOM 670 N N . THR A 1 86 ? 2.430 -13.315 -13.303 1.00 96.88 86 THR A N 1
ATOM 671 C CA . THR A 1 86 ? 3.845 -13.668 -13.397 1.00 96.88 86 THR A CA 1
ATOM 672 C C . THR A 1 86 ? 4.187 -14.307 -14.743 1.00 96.88 86 THR A C 1
ATOM 674 O O . THR A 1 86 ? 5.296 -14.811 -14.904 1.00 96.88 86 THR A O 1
ATOM 677 N N . ILE A 1 87 ? 3.271 -14.283 -15.721 1.00 97.38 87 ILE A N 1
ATOM 678 C CA . ILE A 1 87 ? 3.452 -14.846 -17.070 1.00 97.38 87 ILE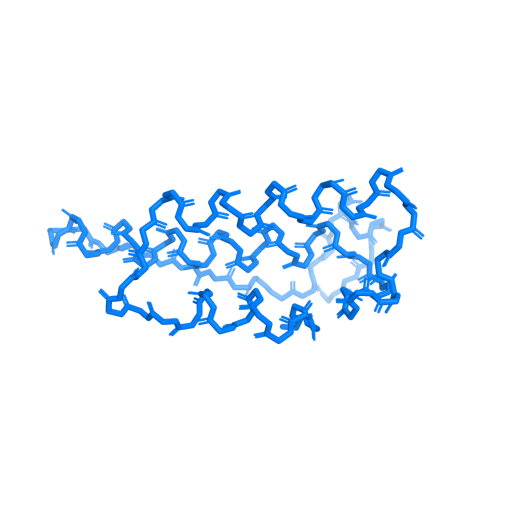 A CA 1
ATOM 679 C C . ILE A 1 87 ? 3.855 -16.333 -16.997 1.00 97.38 87 ILE A C 1
ATOM 681 O O . ILE A 1 87 ? 4.774 -16.798 -17.668 1.00 97.38 87 ILE A O 1
ATOM 685 N N . GLY A 1 88 ? 3.210 -17.087 -16.102 1.00 96.69 88 GLY A N 1
ATOM 686 C CA . GLY A 1 88 ? 3.495 -18.509 -15.899 1.00 96.69 88 GLY A CA 1
ATOM 687 C C . GLY A 1 88 ? 4.813 -18.810 -15.171 1.00 96.69 88 GLY A C 1
ATOM 688 O O . GLY A 1 88 ? 5.182 -19.983 -15.050 1.00 96.69 88 GLY A O 1
ATOM 689 N N . GLN A 1 89 ? 5.502 -17.790 -14.651 1.00 94.31 89 GLN A N 1
ATOM 690 C CA . GLN A 1 89 ? 6.704 -17.936 -13.829 1.00 94.31 89 GLN A CA 1
ATOM 691 C C . GLN A 1 89 ? 6.344 -18.006 -12.338 1.00 94.31 89 GLN A C 1
ATOM 693 O O . GLN A 1 89 ? 5.383 -17.386 -11.895 1.00 94.31 89 GLN A O 1
ATOM 698 N N . GLY A 1 90 ? 7.074 -18.771 -11.537 1.00 92.69 90 GLY A N 1
ATOM 699 C CA . GLY A 1 90 ? 6.729 -18.991 -10.131 1.00 92.69 90 GLY A CA 1
ATOM 700 C C . GLY A 1 90 ? 7.333 -20.276 -9.591 1.00 92.69 90 GLY A C 1
ATOM 701 O O . GLY A 1 90 ? 7.861 -21.073 -10.372 1.00 92.69 90 GLY A O 1
ATOM 702 N N . PHE A 1 91 ? 7.245 -20.453 -8.274 1.00 92.88 91 PHE A N 1
ATOM 703 C CA . PHE A 1 91 ? 7.487 -21.739 -7.621 1.00 92.88 91 PHE A CA 1
ATOM 704 C C . PHE A 1 91 ? 6.212 -22.586 -7.591 1.00 92.88 91 PHE A C 1
ATOM 706 O O . PHE A 1 91 ? 5.104 -21.992 -7.578 1.00 92.88 91 PHE A O 1
#

pLDDT: mean 96.64, std 3.49, range [70.12, 98.69]

Secondary structure (DSSP, 8-state):
----HHHHHHHH-STT--HHHHHHHHHHHHHHHHTT-TTTTT--SSSHHHHHHHHHHHHHHHHHHHH-TTS--------S--SGGGTT---

Foldseek 3Di:
DQQQVVLVVQLPPLVPHDLVSLVVSVVVCVVCVVVVNQVVNRGDPPPRVVVSVVSSVQSVLSVVCVVCVVDDRHDDDPAFDQDVVNPRDGD